Protein AF-A0A2E4QWS5-F1 (afdb_mon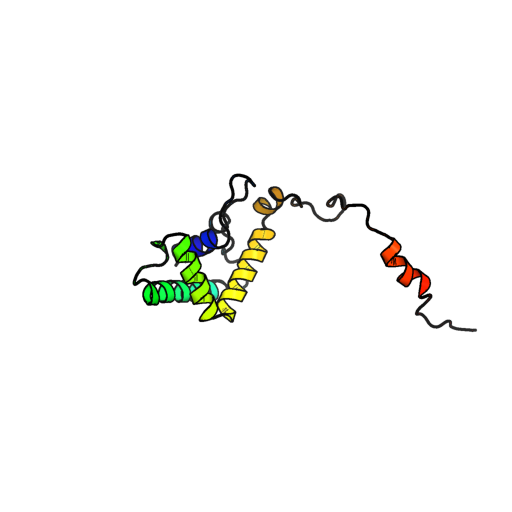omer_lite)

Sequence (142 aa):
MTDIIHAFLDTILPSDQTLGVPSGASLDITRPTSRDGIEQRLADVATLIDQTAHDLLESDFVTLSSEDRLKIIEKAKRKDMRLMTAMIIHCLRHYYTDPRVLRCLPAGAVPPFPVGNQMAEDDWSILEPVYQRGPVYREVTP

Foldseek 3Di:
DLLLVLLLQCLLFNDDVVLRAHTLSVVPLQPDPPDDPSVVLSVVLSVLLQVLCCVPPVDGLNVDDSVVVVVSLVVSCVVPVPSSVVVSVSSVVSRCQPQRRQCS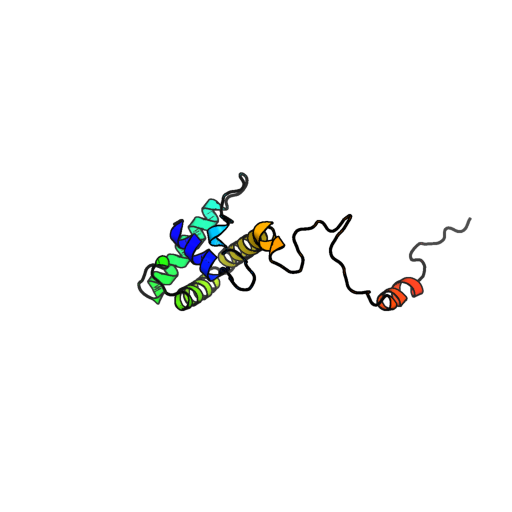DPQHNDPCPDVGDDDDPDPCVVCVCVVVVDDPDDDDDD

pLDDT: mean 86.72, std 9.81, range [53.97, 97.56]

Radius of gyration: 22.64 Å; chains: 1; bounding box: 68×37×50 Å

Secondary structure (DSSP, 8-state):
-HHHHHHHHHHHS--BTTTTBPPTGGGTTTS--SSSTHHHHHHHHHHHHHHHHHHHHSS-GGGS-HHHHHHHHHHHHHH-HHHHHHHHHHHHHHHTT-HHHHTTSTT-S--TTTT-PPPP---GGGGHHHHHT---SPP---

Structure (mmCIF, N/CA/C/O backbone):
data_AF-A0A2E4QWS5-F1
#
_entry.id   AF-A0A2E4QWS5-F1
#
loop_
_atom_site.group_PDB
_atom_site.id
_atom_site.type_symbol
_atom_site.label_atom_id
_atom_site.label_alt_id
_atom_site.label_comp_id
_atom_site.label_asym_id
_atom_site.label_entity_id
_atom_site.label_seq_id
_atom_site.pdbx_PDB_ins_code
_atom_site.Cartn_x
_atom_site.Cartn_y
_atom_site.Cartn_z
_atom_site.occupancy
_atom_site.B_iso_or_equiv
_atom_site.auth_seq_id
_atom_site.auth_comp_id
_atom_site.auth_asym_id
_atom_site.auth_atom_id
_atom_site.pdbx_PDB_model_num
ATOM 1 N N . MET A 1 1 ? -15.147 -6.481 7.228 1.00 60.59 1 MET A N 1
ATOM 2 C CA . MET A 1 1 ? -13.731 -6.788 6.902 1.00 60.59 1 MET A CA 1
ATOM 3 C C . MET A 1 1 ? -13.323 -6.170 5.572 1.00 60.59 1 MET A C 1
ATOM 5 O O . MET A 1 1 ? -12.376 -5.397 5.563 1.00 60.59 1 MET A O 1
ATOM 9 N N . THR A 1 2 ? -14.052 -6.439 4.483 1.00 75.06 2 THR A N 1
ATOM 10 C CA . THR A 1 2 ? -13.807 -5.831 3.161 1.00 75.06 2 THR A CA 1
ATOM 11 C C . THR A 1 2 ? -13.782 -4.301 3.227 1.00 75.06 2 THR A C 1
ATOM 13 O O . THR A 1 2 ? -12.813 -3.698 2.786 1.00 75.06 2 THR A O 1
ATOM 16 N N . ASP A 1 3 ? -14.746 -3.674 3.905 1.00 87.31 3 ASP A N 1
ATOM 17 C CA . ASP A 1 3 ? -14.833 -2.204 3.985 1.00 87.31 3 ASP A CA 1
ATOM 18 C C . ASP A 1 3 ? -13.638 -1.548 4.697 1.00 87.31 3 ASP A C 1
ATOM 20 O O . ASP A 1 3 ? -13.166 -0.495 4.274 1.00 87.31 3 ASP A O 1
ATOM 24 N N . ILE A 1 4 ? -13.092 -2.196 5.735 1.00 91.75 4 ILE A N 1
ATOM 25 C CA . ILE A 1 4 ? -11.888 -1.728 6.448 1.00 91.75 4 ILE A CA 1
ATOM 26 C C . ILE A 1 4 ? -10.683 -1.753 5.511 1.00 91.75 4 ILE A C 1
ATOM 28 O O . ILE A 1 4 ? -9.905 -0.803 5.477 1.00 91.75 4 ILE A O 1
ATOM 32 N N . ILE A 1 5 ? -10.538 -2.825 4.730 1.00 91.31 5 ILE A N 1
ATOM 33 C CA . ILE A 1 5 ? -9.445 -2.954 3.769 1.00 91.31 5 ILE A CA 1
ATOM 34 C C . ILE A 1 5 ? -9.586 -1.928 2.642 1.00 91.31 5 ILE A C 1
ATOM 36 O O . ILE A 1 5 ? -8.596 -1.291 2.304 1.00 91.31 5 ILE A O 1
ATOM 40 N N . HIS A 1 6 ? -10.787 -1.695 2.108 1.00 91.19 6 HIS A N 1
ATOM 41 C CA . HIS A 1 6 ? -11.005 -0.630 1.122 1.00 91.19 6 HIS A CA 1
ATOM 42 C C . HIS A 1 6 ? -10.652 0.748 1.700 1.00 91.19 6 HIS A C 1
ATOM 44 O O . HIS A 1 6 ? -9.871 1.478 1.096 1.00 91.19 6 HIS A O 1
ATOM 50 N N . ALA A 1 7 ? -11.132 1.067 2.907 1.00 92.75 7 ALA A N 1
ATOM 51 C CA . ALA A 1 7 ? -10.800 2.318 3.585 1.00 92.75 7 ALA A CA 1
ATOM 52 C C . ALA A 1 7 ? -9.290 2.460 3.841 1.00 92.75 7 ALA A C 1
ATOM 54 O O . ALA A 1 7 ? -8.735 3.549 3.687 1.00 92.75 7 ALA A O 1
ATOM 55 N N . PHE A 1 8 ? -8.612 1.368 4.200 1.00 94.25 8 PHE A N 1
ATOM 56 C CA . PHE A 1 8 ? -7.160 1.325 4.355 1.00 94.25 8 PHE A CA 1
ATOM 57 C C . PHE A 1 8 ? -6.461 1.640 3.031 1.00 94.25 8 PHE A C 1
ATOM 59 O O . PHE A 1 8 ? -5.620 2.538 2.992 1.00 94.25 8 PHE A O 1
ATOM 66 N N . LEU A 1 9 ? -6.844 0.956 1.949 1.00 92.56 9 LEU A N 1
ATOM 67 C CA . LEU A 1 9 ? -6.276 1.147 0.616 1.00 92.56 9 LEU A CA 1
ATOM 68 C C . LEU A 1 9 ? -6.478 2.569 0.097 1.00 92.56 9 LEU A C 1
ATOM 70 O O . LEU A 1 9 ? -5.514 3.165 -0.365 1.00 92.56 9 LEU A O 1
ATOM 74 N N . ASP A 1 10 ? -7.679 3.132 0.216 1.00 92.56 10 ASP A N 1
ATOM 75 C CA . ASP A 1 10 ? -7.950 4.515 -0.198 1.00 92.56 10 ASP A CA 1
ATOM 76 C C . ASP A 1 10 ? -7.170 5.539 0.634 1.00 92.56 10 ASP A C 1
ATOM 78 O O . ASP A 1 10 ? -6.865 6.624 0.148 1.00 92.56 10 ASP A O 1
ATOM 82 N N . THR A 1 11 ? -6.812 5.197 1.876 1.00 93.88 11 THR A N 1
ATOM 83 C CA . THR A 1 11 ? -5.992 6.071 2.726 1.00 93.88 11 THR A CA 1
ATOM 84 C C . THR A 1 11 ? -4.519 6.045 2.308 1.00 93.88 11 THR A C 1
ATOM 86 O O . THR A 1 11 ? -3.878 7.092 2.288 1.00 93.88 11 THR A O 1
ATOM 89 N N . ILE A 1 12 ? -3.962 4.873 1.971 1.00 93.19 12 ILE A N 1
ATOM 90 C CA . ILE A 1 12 ? -2.538 4.745 1.595 1.00 93.19 12 ILE A CA 1
ATOM 91 C C . ILE A 1 12 ? -2.267 4.978 0.102 1.00 93.19 12 ILE A C 1
ATOM 93 O O . ILE A 1 12 ? -1.145 5.310 -0.274 1.00 93.19 12 ILE A O 1
ATOM 97 N N . LEU A 1 13 ? -3.272 4.764 -0.745 1.00 93.00 13 LEU A N 1
ATOM 98 C CA . LEU A 1 13 ? -3.219 4.836 -2.204 1.00 93.00 13 LEU A CA 1
ATOM 99 C C . LEU A 1 13 ? -4.480 5.556 -2.716 1.00 93.00 13 LEU A C 1
ATOM 101 O O . LEU A 1 13 ? -5.342 4.925 -3.340 1.00 93.00 13 LEU A O 1
ATOM 105 N N . PRO A 1 14 ? -4.627 6.862 -2.424 1.00 92.31 14 PRO A N 1
ATOM 106 C CA . PRO A 1 14 ? -5.773 7.637 -2.878 1.00 92.31 14 PRO A CA 1
ATOM 107 C C . PRO A 1 14 ? -5.764 7.798 -4.402 1.00 92.31 14 PRO A C 1
ATOM 109 O O . PRO A 1 14 ? -4.713 7.770 -5.044 1.00 92.31 14 PRO A O 1
ATOM 112 N N . SER A 1 15 ? -6.943 8.011 -4.986 1.00 92.31 15 SER A N 1
ATOM 113 C CA . SER A 1 15 ? -7.047 8.451 -6.380 1.00 92.31 15 SER A CA 1
ATOM 114 C C . SER A 1 15 ? -6.515 9.874 -6.542 1.00 92.31 15 SER A C 1
ATOM 116 O O . SER A 1 15 ? -6.732 10.710 -5.664 1.00 92.31 15 SER A O 1
ATOM 118 N N . ASP A 1 16 ? -5.958 10.188 -7.706 1.00 91.06 16 ASP A N 1
ATOM 119 C CA . ASP A 1 16 ? -5.586 11.553 -8.080 1.00 91.06 16 ASP A CA 1
ATOM 120 C C . ASP A 1 16 ? -6.168 11.871 -9.461 1.00 91.06 16 ASP A C 1
ATOM 122 O O . ASP A 1 16 ? -5.820 11.247 -10.464 1.00 91.06 16 ASP A O 1
ATOM 126 N N . GLN A 1 17 ? -7.082 12.844 -9.499 1.00 87.00 17 GLN A N 1
ATOM 127 C CA . GLN A 1 17 ? -7.763 13.268 -10.725 1.00 87.00 17 GLN A CA 1
ATOM 128 C C . GLN A 1 17 ? -6.824 13.987 -11.697 1.00 87.00 17 GLN A C 1
ATOM 130 O O . GLN A 1 17 ? -7.008 13.878 -12.906 1.00 87.00 17 GLN A O 1
ATOM 135 N N . THR A 1 18 ? -5.815 14.693 -11.185 1.00 87.88 18 THR A N 1
ATOM 136 C CA . THR A 1 18 ? -4.841 15.443 -11.991 1.00 87.88 18 THR A CA 1
ATOM 137 C C . THR A 1 18 ? -3.957 14.486 -12.776 1.00 87.88 18 THR A C 1
ATOM 139 O O . THR A 1 18 ? -3.702 14.694 -13.959 1.00 87.88 18 THR A O 1
ATOM 142 N N . LEU A 1 19 ? -3.516 13.414 -12.115 1.00 84.00 19 LEU A N 1
ATOM 143 C CA . LEU A 1 19 ? -2.725 12.349 -12.729 1.00 84.00 19 LEU A CA 1
ATOM 144 C C . LEU A 1 19 ? -3.594 11.280 -13.411 1.00 84.00 19 LEU A C 1
ATOM 146 O O . LEU A 1 19 ? -3.067 10.418 -14.105 1.00 84.00 19 LEU A O 1
ATOM 150 N N . GLY A 1 20 ? -4.914 11.304 -13.207 1.00 88.25 20 GLY A N 1
ATOM 151 C CA . GLY A 1 20 ? -5.842 10.289 -13.710 1.00 88.25 20 GLY A CA 1
ATOM 152 C C . GLY A 1 20 ? -5.628 8.898 -13.101 1.00 88.25 20 GLY A C 1
ATOM 153 O O . GLY A 1 20 ? -6.054 7.903 -13.690 1.00 88.25 20 GLY A O 1
ATOM 154 N N . VAL A 1 21 ? -4.949 8.796 -11.952 1.00 90.06 21 VAL A N 1
ATOM 155 C CA . VAL A 1 21 ? -4.682 7.505 -11.302 1.00 90.06 21 VAL A CA 1
ATOM 156 C C . VAL A 1 21 ? -5.880 7.064 -10.445 1.00 90.06 21 VAL A C 1
ATOM 158 O O . VAL A 1 21 ? -6.409 7.859 -9.659 1.00 90.06 21 VAL A O 1
ATOM 161 N N . PRO A 1 22 ? -6.329 5.803 -10.583 1.00 91.88 22 PRO A N 1
ATOM 162 C CA . PRO A 1 22 ? -7.425 5.244 -9.790 1.00 91.88 22 PRO A CA 1
ATOM 163 C C . PRO A 1 22 ? -6.989 4.976 -8.344 1.00 91.88 22 PRO A C 1
ATOM 165 O O . PRO A 1 22 ? -5.808 4.788 -8.087 1.00 91.88 22 PRO A O 1
ATOM 168 N N . SER A 1 23 ? -7.922 4.902 -7.392 1.00 92.12 23 SER A N 1
ATOM 169 C CA . SER A 1 23 ? -7.557 4.554 -6.012 1.00 92.12 23 SER A CA 1
ATOM 170 C C . SER A 1 23 ? -7.181 3.078 -5.878 1.00 92.12 23 SER A C 1
ATOM 172 O O . SER A 1 23 ? -7.663 2.231 -6.638 1.00 92.12 23 SER A O 1
ATOM 174 N N . GLY A 1 24 ? -6.381 2.740 -4.865 1.00 86.38 24 GLY A N 1
ATOM 175 C CA . GLY A 1 24 ? -6.021 1.353 -4.571 1.00 86.38 24 GLY A CA 1
ATOM 176 C C . GLY A 1 24 ? -7.240 0.458 -4.329 1.00 86.38 24 GLY A C 1
ATOM 177 O O . GLY A 1 24 ? -7.249 -0.691 -4.770 1.00 86.38 24 GLY A O 1
ATOM 178 N N . ALA A 1 25 ? -8.295 0.985 -3.703 1.00 87.88 25 ALA A N 1
ATOM 179 C CA . ALA A 1 25 ? -9.513 0.228 -3.429 1.00 87.88 25 ALA A CA 1
ATOM 180 C C . ALA A 1 25 ? -10.315 -0.092 -4.704 1.00 87.88 25 ALA A C 1
ATOM 182 O O . ALA A 1 25 ? -10.916 -1.157 -4.801 1.00 87.88 25 ALA A O 1
ATOM 183 N N . SER A 1 26 ? -10.288 0.789 -5.709 1.00 85.12 26 SER A N 1
ATOM 184 C CA . SER A 1 26 ? -11.000 0.585 -6.984 1.00 85.12 26 SER A CA 1
ATOM 185 C C . SER A 1 26 ? -10.376 -0.483 -7.895 1.00 85.12 26 SER A C 1
ATOM 187 O O . SER A 1 26 ? -10.991 -0.929 -8.867 1.00 85.12 26 SER A O 1
ATOM 189 N N . LEU A 1 27 ? -9.138 -0.886 -7.605 1.00 79.88 27 LEU A N 1
ATOM 190 C CA . LEU A 1 27 ? -8.361 -1.802 -8.434 1.00 79.88 27 LEU A CA 1
ATOM 191 C C . LEU A 1 27 ? -8.471 -3.271 -8.003 1.00 79.88 27 LEU A C 1
ATOM 193 O O . LEU A 1 27 ? -7.944 -4.120 -8.721 1.00 79.88 27 LEU A O 1
ATOM 197 N N . ASP A 1 28 ? -9.148 -3.574 -6.887 1.00 74.44 28 ASP A N 1
ATOM 198 C CA . ASP A 1 28 ? -9.234 -4.923 -6.298 1.00 74.44 28 ASP A CA 1
ATOM 199 C C . ASP A 1 28 ? -7.846 -5.565 -6.070 1.00 74.44 28 ASP A C 1
ATOM 201 O O . ASP A 1 28 ? -7.657 -6.774 -6.211 1.00 74.44 28 ASP A O 1
ATOM 205 N N . ILE A 1 29 ? -6.839 -4.767 -5.686 1.00 70.56 29 ILE A N 1
ATOM 206 C CA . ILE A 1 29 ? -5.442 -5.228 -5.496 1.00 70.56 29 ILE A CA 1
ATOM 207 C C . ILE A 1 29 ? -5.259 -6.264 -4.376 1.00 70.56 29 ILE A C 1
ATOM 209 O O . ILE A 1 29 ? -4.172 -6.810 -4.201 1.00 70.56 29 ILE A O 1
ATOM 213 N N . THR A 1 30 ? -6.308 -6.529 -3.603 1.00 65.56 30 THR A N 1
ATOM 214 C CA . THR A 1 30 ? -6.351 -7.534 -2.534 1.00 65.56 30 THR A CA 1
ATOM 215 C C . THR A 1 30 ? -7.006 -8.836 -2.975 1.00 65.56 30 THR A C 1
ATOM 217 O O . THR A 1 30 ? -7.085 -9.773 -2.179 1.00 65.56 30 THR A O 1
ATOM 220 N N . ARG A 1 31 ? -7.464 -8.929 -4.232 1.00 65.69 31 ARG A N 1
ATOM 221 C CA . ARG A 1 31 ? -8.099 -10.138 -4.748 1.00 65.69 31 ARG A CA 1
ATOM 222 C C . ARG A 1 31 ? -7.088 -11.292 -4.746 1.00 65.69 31 ARG A C 1
ATOM 224 O O . ARG A 1 31 ? -6.005 -11.155 -5.318 1.00 65.69 31 ARG A O 1
ATOM 231 N N . PRO A 1 32 ? -7.419 -12.432 -4.121 1.00 57.31 32 PRO A N 1
ATOM 232 C CA . PRO A 1 32 ? -6.467 -13.513 -3.933 1.00 57.31 32 PRO A CA 1
ATOM 233 C C . PRO A 1 32 ? -6.077 -14.121 -5.281 1.00 57.31 32 PRO A C 1
ATOM 235 O O . PRO A 1 32 ? -6.883 -14.751 -5.970 1.00 57.31 32 PRO A O 1
ATOM 238 N N . THR A 1 33 ? -4.809 -13.982 -5.663 1.00 54.94 33 THR A N 1
ATOM 239 C CA . THR A 1 33 ? -4.236 -14.684 -6.815 1.00 54.94 33 THR A CA 1
ATOM 240 C C . THR A 1 33 ? -3.933 -16.129 -6.444 1.00 54.94 33 THR A C 1
ATOM 242 O O . THR A 1 33 ? -2.776 -16.503 -6.380 1.00 54.94 33 THR A O 1
ATOM 245 N N . SER A 1 34 ? -4.963 -16.936 -6.168 1.00 53.97 34 SER A N 1
ATOM 246 C CA . SER A 1 34 ? -4.974 -18.419 -6.134 1.00 53.97 34 SER A CA 1
ATOM 247 C C . SER A 1 34 ? -3.866 -19.177 -5.363 1.00 53.97 34 SER A C 1
ATOM 249 O O . SER A 1 34 ? -3.870 -20.405 -5.401 1.00 53.97 34 SER A O 1
ATOM 251 N N . ARG A 1 35 ? -2.901 -18.521 -4.704 1.00 54.06 35 ARG A N 1
ATOM 252 C CA . ARG A 1 35 ? -1.657 -19.174 -4.264 1.00 54.06 35 ARG A CA 1
ATOM 253 C C . ARG A 1 35 ? -1.188 -18.918 -2.842 1.00 54.06 35 ARG A C 1
ATOM 255 O O . ARG A 1 35 ? 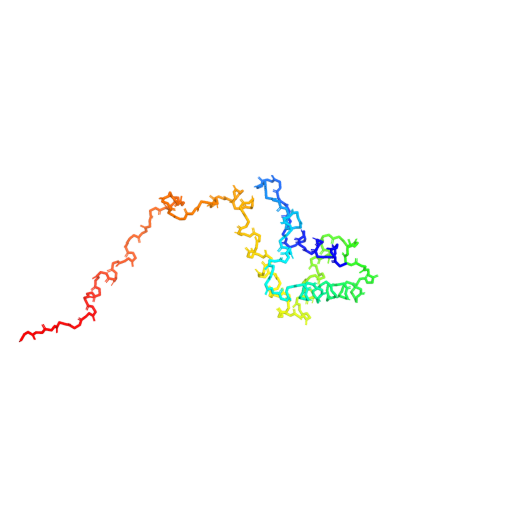-0.367 -19.706 -2.402 1.00 54.06 35 ARG A O 1
ATOM 262 N N . ASP A 1 36 ? -1.691 -17.944 -2.091 1.00 58.78 36 ASP A N 1
ATOM 263 C CA . ASP A 1 36 ? -1.055 -17.604 -0.811 1.00 58.78 36 ASP A CA 1
ATOM 264 C C . ASP A 1 36 ? -2.052 -17.211 0.282 1.00 58.78 36 ASP A C 1
ATOM 266 O O . ASP A 1 36 ? -3.108 -16.650 -0.001 1.00 58.78 36 ASP A O 1
ATOM 270 N N . GLY A 1 37 ? -1.670 -17.454 1.546 1.00 69.62 37 GLY A N 1
ATOM 271 C CA . GLY A 1 37 ? -2.373 -17.068 2.785 1.00 69.62 37 GLY A CA 1
ATOM 272 C C . GLY A 1 37 ? -2.491 -15.553 3.021 1.00 69.62 37 GLY A C 1
ATOM 273 O O . GLY A 1 37 ? -2.378 -15.078 4.150 1.00 69.62 37 GLY A O 1
ATOM 274 N N . ILE A 1 38 ? -2.678 -14.788 1.946 1.00 78.50 38 ILE A N 1
ATOM 275 C CA . ILE A 1 38 ? -2.964 -13.354 1.915 1.00 78.50 38 ILE A CA 1
ATOM 276 C C . ILE A 1 38 ? -4.301 -13.055 2.586 1.00 78.50 38 ILE A C 1
ATOM 278 O O . ILE A 1 38 ? -4.384 -12.069 3.306 1.00 78.50 38 ILE A O 1
ATOM 282 N N . GLU A 1 39 ? -5.310 -13.913 2.423 1.00 81.81 39 GLU A N 1
ATOM 283 C CA . GLU A 1 39 ? -6.621 -13.730 3.062 1.00 81.81 39 GLU A CA 1
ATOM 284 C C . GLU A 1 39 ? -6.497 -13.626 4.583 1.00 81.81 39 GLU A C 1
ATOM 286 O O . GLU A 1 39 ? -7.027 -12.693 5.183 1.00 81.81 39 GLU A O 1
ATOM 291 N N . GLN A 1 40 ? -5.713 -14.520 5.195 1.00 85.75 40 GLN A N 1
ATOM 292 C CA . GLN A 1 40 ? -5.468 -14.472 6.634 1.00 85.75 40 GLN A CA 1
ATOM 293 C C . GLN A 1 40 ? -4.728 -13.191 7.027 1.00 85.75 40 GLN A C 1
ATOM 295 O O . GLN A 1 40 ? -5.126 -12.516 7.965 1.00 85.75 40 GLN A O 1
ATOM 300 N N . ARG A 1 41 ? -3.698 -12.796 6.270 1.00 87.75 41 ARG A N 1
ATOM 301 C CA . ARG A 1 41 ? -2.964 -11.550 6.544 1.00 87.75 41 ARG A CA 1
ATOM 302 C C . ARG A 1 41 ? -3.847 -10.311 6.397 1.00 87.75 41 ARG A C 1
ATOM 304 O O . ARG A 1 41 ? -3.659 -9.354 7.138 1.00 87.75 41 ARG A O 1
ATOM 311 N N . LEU A 1 42 ? -4.780 -10.304 5.445 1.00 88.69 42 LEU A N 1
ATOM 312 C CA . LEU A 1 42 ? -5.761 -9.230 5.280 1.00 88.69 42 LEU A CA 1
ATOM 313 C C . LEU A 1 42 ? -6.714 -9.178 6.472 1.00 88.69 42 LEU A C 1
ATOM 315 O O . LEU A 1 42 ? -6.978 -8.090 6.977 1.00 88.69 42 LEU A O 1
ATOM 319 N N . ALA A 1 43 ? -7.181 -10.332 6.949 1.00 90.19 43 ALA A N 1
ATOM 320 C CA . ALA A 1 43 ? -7.987 -10.408 8.160 1.00 90.19 43 ALA A CA 1
ATOM 321 C C . ALA A 1 43 ? -7.217 -9.878 9.377 1.00 90.19 43 ALA A C 1
ATOM 323 O O . ALA A 1 43 ? -7.716 -8.994 10.069 1.00 90.19 43 ALA A O 1
ATOM 324 N N . ASP A 1 44 ? -5.974 -10.325 9.571 1.00 93.56 44 ASP A N 1
ATOM 325 C CA . ASP A 1 44 ? -5.120 -9.892 10.680 1.00 93.56 44 ASP A CA 1
ATOM 326 C C . ASP A 1 44 ? -4.872 -8.371 10.641 1.00 93.56 44 ASP A C 1
ATOM 328 O O . ASP A 1 44 ? -4.935 -7.699 11.671 1.00 93.56 44 ASP A O 1
ATOM 332 N N . VAL A 1 45 ? -4.634 -7.801 9.451 1.00 94.75 45 VAL A N 1
ATOM 333 C CA . VAL A 1 45 ? -4.477 -6.348 9.265 1.00 94.75 45 VAL A CA 1
ATOM 334 C C . VAL A 1 45 ? -5.772 -5.606 9.576 1.00 94.75 45 VAL A C 1
ATOM 336 O O . VAL A 1 45 ? -5.732 -4.607 10.292 1.00 94.75 45 VAL A O 1
ATOM 339 N N . ALA A 1 46 ? -6.912 -6.078 9.066 1.00 94.75 46 ALA A N 1
ATOM 340 C CA . ALA A 1 46 ? -8.202 -5.449 9.330 1.00 94.75 46 ALA A CA 1
ATOM 341 C C . ALA A 1 46 ? -8.504 -5.432 10.834 1.00 94.75 46 ALA A C 1
ATOM 343 O O . ALA A 1 46 ? -8.858 -4.386 11.371 1.00 94.75 46 ALA A O 1
ATOM 344 N N . THR A 1 47 ? -8.287 -6.555 11.521 1.00 96.19 47 THR A N 1
ATOM 345 C CA . THR A 1 47 ? -8.454 -6.661 12.973 1.00 96.19 47 THR A CA 1
ATOM 346 C C . THR A 1 47 ? -7.509 -5.726 13.723 1.00 96.19 47 THR A C 1
ATOM 348 O O . THR A 1 47 ? -7.954 -5.010 14.616 1.00 96.19 47 THR A O 1
ATOM 351 N N . LEU A 1 48 ? -6.227 -5.676 13.350 1.00 97.06 48 LEU A N 1
ATOM 352 C CA . LEU A 1 48 ? -5.251 -4.795 13.995 1.00 97.06 48 LEU A CA 1
ATOM 353 C C . LEU A 1 48 ? -5.624 -3.311 13.856 1.00 97.06 48 LEU A C 1
ATOM 355 O O . LEU A 1 48 ? -5.484 -2.544 14.814 1.00 97.06 48 LEU A O 1
ATOM 359 N N . ILE A 1 49 ? -6.065 -2.898 12.667 1.00 96.88 49 ILE A N 1
ATOM 360 C CA . ILE A 1 49 ? -6.469 -1.516 12.389 1.00 96.88 49 ILE A CA 1
ATOM 361 C C . ILE A 1 49 ? -7.707 -1.153 13.208 1.00 96.88 49 ILE A C 1
ATOM 363 O O . ILE A 1 49 ? -7.698 -0.128 13.885 1.00 96.88 49 ILE A O 1
ATOM 367 N N . ASP A 1 50 ? -8.732 -2.001 13.190 1.00 95.88 50 ASP A N 1
ATOM 368 C CA . ASP A 1 50 ? -10.011 -1.726 13.848 1.00 95.88 50 ASP A CA 1
ATOM 369 C C . ASP A 1 50 ? -9.876 -1.702 15.376 1.00 95.88 50 ASP A C 1
ATOM 371 O O . ASP A 1 50 ? -10.333 -0.772 16.036 1.00 95.88 50 ASP A O 1
ATOM 375 N N . GLN A 1 51 ? -9.105 -2.636 15.943 1.00 96.19 51 GLN A N 1
ATOM 376 C CA . GLN A 1 51 ? -8.734 -2.598 17.361 1.00 96.19 51 GLN A CA 1
ATOM 377 C C . GLN A 1 51 ? -7.976 -1.317 17.711 1.00 96.19 51 GLN A C 1
ATOM 379 O O . GLN A 1 51 ? -8.200 -0.716 18.753 1.00 96.19 51 GLN A O 1
ATOM 384 N N . THR A 1 52 ? -7.079 -0.859 16.835 1.00 96.62 52 THR A N 1
ATOM 385 C CA . THR A 1 52 ? -6.334 0.381 17.078 1.00 96.62 52 THR A CA 1
ATOM 386 C C . THR A 1 52 ? -7.221 1.623 16.982 1.00 96.62 52 THR A C 1
ATOM 388 O O . THR A 1 52 ? -6.974 2.578 17.717 1.00 96.62 52 THR A O 1
ATOM 391 N N . ALA A 1 53 ? -8.242 1.612 16.122 1.00 96.44 53 ALA A N 1
ATOM 392 C CA . ALA A 1 53 ? -9.242 2.672 16.037 1.00 96.44 53 ALA A CA 1
ATOM 393 C C . ALA A 1 53 ? -10.093 2.739 17.313 1.00 96.44 53 ALA A C 1
ATOM 395 O O . ALA A 1 53 ? -10.187 3.807 17.922 1.00 96.44 53 ALA A O 1
ATOM 396 N N . HIS A 1 54 ? -10.602 1.595 17.777 1.00 95.94 54 HIS A N 1
ATOM 397 C CA . HIS A 1 54 ? -11.345 1.514 19.033 1.00 95.94 54 HIS A CA 1
ATOM 398 C C . HIS A 1 54 ? -10.504 1.919 20.248 1.00 95.94 54 HIS A C 1
ATOM 400 O O . HIS A 1 54 ? -10.980 2.692 21.072 1.00 95.94 54 HIS A O 1
ATOM 406 N N . ASP A 1 55 ? -9.248 1.474 20.336 1.00 95.00 55 ASP A N 1
ATOM 407 C CA . ASP A 1 55 ? -8.363 1.806 21.461 1.00 95.00 55 ASP A CA 1
ATOM 408 C C . ASP A 1 55 ? -8.057 3.310 21.571 1.00 95.00 55 ASP A C 1
ATOM 410 O O . ASP A 1 55 ? -7.773 3.799 22.664 1.00 95.00 55 ASP A O 1
ATOM 414 N N . LEU A 1 56 ? -8.009 4.034 20.445 1.00 93.31 56 LEU A N 1
ATOM 415 C CA . LEU A 1 56 ? -7.548 5.428 20.416 1.00 93.31 56 LEU A CA 1
ATOM 416 C C . LEU A 1 56 ? -8.687 6.447 20.333 1.00 93.31 56 LEU A C 1
ATOM 418 O O . LEU A 1 56 ? -8.552 7.540 20.877 1.00 93.31 56 LEU A O 1
ATOM 422 N N . LEU A 1 57 ? -9.759 6.118 19.610 1.00 92.38 57 LEU A N 1
ATOM 423 C CA . LEU A 1 57 ? -10.840 7.042 19.256 1.00 92.38 57 LEU A CA 1
ATOM 424 C C . LEU A 1 57 ? -12.237 6.477 19.558 1.00 92.38 57 LEU A C 1
ATOM 426 O O . LEU A 1 57 ? -13.227 7.105 19.187 1.00 92.38 57 LEU A O 1
ATOM 430 N N . GLU A 1 58 ? -12.332 5.295 20.180 1.00 93.25 58 GLU A N 1
ATOM 431 C CA . GLU A 1 58 ? -13.599 4.625 20.529 1.00 93.25 58 GLU A CA 1
ATOM 432 C C . GLU A 1 58 ? -14.580 4.503 19.347 1.00 93.25 58 GLU A C 1
ATOM 434 O O . GLU A 1 58 ? -15.795 4.501 19.519 1.00 93.25 58 GLU A O 1
ATOM 439 N N . SER A 1 59 ? -14.050 4.404 18.126 1.00 93.62 59 SER A N 1
ATOM 440 C CA . SER A 1 59 ? -14.828 4.452 16.886 1.00 93.62 59 SER A CA 1
ATOM 441 C C . SER A 1 59 ? -14.326 3.426 15.878 1.00 93.62 59 SER A C 1
ATOM 443 O O . SER A 1 59 ? -13.128 3.139 15.825 1.00 93.62 59 SER A O 1
ATOM 445 N N . ASP A 1 60 ? -15.232 2.936 15.035 1.00 93.81 60 ASP A N 1
ATOM 446 C CA . ASP A 1 60 ? -14.909 2.024 13.937 1.00 93.81 60 ASP A CA 1
ATOM 447 C C . ASP A 1 60 ? -14.035 2.732 12.899 1.00 93.81 60 ASP A C 1
ATOM 449 O O . ASP A 1 60 ? -14.347 3.850 12.464 1.00 93.81 60 ASP A O 1
ATOM 453 N N . PHE A 1 61 ? -12.999 2.051 12.400 1.00 94.19 61 PHE A N 1
ATOM 454 C CA . PHE A 1 61 ? -12.048 2.646 11.453 1.00 94.19 61 PHE A CA 1
ATOM 455 C C . PHE A 1 61 ? -12.717 3.217 10.188 1.00 94.19 61 PHE A C 1
ATOM 457 O O . PHE A 1 61 ? -12.305 4.249 9.654 1.00 94.19 61 PHE A O 1
ATOM 464 N N . VAL A 1 62 ? -13.780 2.561 9.713 1.00 94.25 62 VAL A N 1
ATOM 465 C CA . VAL A 1 62 ? -14.500 2.939 8.485 1.00 94.25 62 VAL A CA 1
ATOM 466 C C . VAL A 1 62 ? -15.212 4.286 8.629 1.00 94.25 62 VAL A C 1
ATOM 468 O O . VAL A 1 62 ? -15.375 4.998 7.641 1.00 94.25 62 VAL A O 1
ATOM 471 N N . THR A 1 63 ? -15.595 4.688 9.839 1.00 94.00 63 THR A N 1
ATOM 472 C CA . THR A 1 63 ? -16.326 5.949 10.062 1.00 94.00 63 THR A CA 1
ATOM 473 C C . THR A 1 63 ? -15.406 7.165 10.195 1.00 94.00 63 THR A C 1
ATOM 475 O O . THR A 1 63 ? -15.867 8.302 10.114 1.00 94.00 63 THR A O 1
ATOM 478 N N . LEU A 1 64 ? -14.100 6.934 10.350 1.00 94.19 64 LEU A N 1
ATOM 479 C CA . LEU A 1 64 ? -13.106 7.979 10.569 1.00 94.19 64 LEU A CA 1
ATOM 480 C C . LEU A 1 64 ? -12.835 8.828 9.320 1.00 94.19 64 LEU A C 1
ATOM 482 O O . LEU A 1 64 ? -12.946 8.361 8.181 1.00 94.19 64 LEU A O 1
ATOM 486 N N . SER A 1 65 ? -12.391 10.066 9.559 1.00 93.56 65 SER A N 1
ATOM 487 C CA . SER A 1 65 ? -11.859 10.970 8.535 1.00 93.56 65 SER A CA 1
ATOM 488 C C . SER A 1 65 ? -10.566 10.418 7.914 1.00 93.56 65 SER A C 1
ATOM 490 O O . SER A 1 65 ? -9.874 9.606 8.526 1.00 93.56 65 SER A O 1
ATOM 492 N N . SER A 1 66 ? -10.183 10.873 6.717 1.00 89.31 66 SER A N 1
ATOM 493 C CA . SER A 1 66 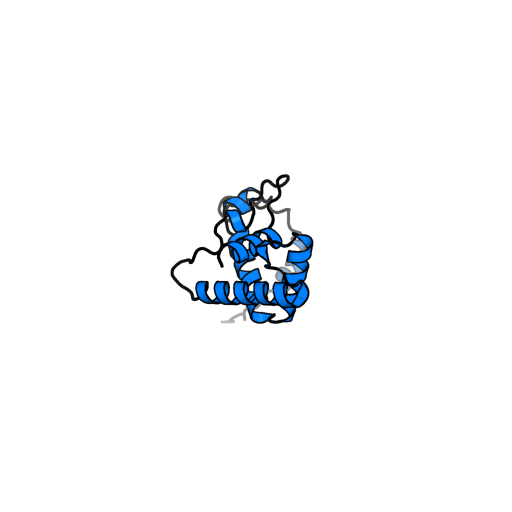? -8.923 10.447 6.078 1.00 89.31 66 SER A CA 1
ATOM 494 C C . SER A 1 66 ? -7.684 10.775 6.919 1.00 89.31 66 SER A C 1
ATOM 496 O O . SER A 1 66 ? -6.732 9.997 6.947 1.00 89.31 66 SER A O 1
ATOM 498 N N . GLU A 1 67 ? -7.703 11.906 7.628 1.00 92.38 67 GLU A N 1
ATOM 499 C CA . GLU A 1 67 ? -6.608 12.319 8.507 1.00 92.38 67 GLU A CA 1
ATOM 500 C C . GLU A 1 67 ? -6.483 11.383 9.716 1.00 92.38 67 GLU A C 1
ATOM 502 O O . GLU A 1 67 ? -5.389 10.925 10.050 1.00 92.38 67 GLU A O 1
ATOM 507 N N . ASP A 1 68 ? -7.606 11.037 10.346 1.00 95.31 68 ASP A N 1
ATOM 508 C CA . ASP A 1 68 ? -7.597 10.149 11.508 1.00 95.31 68 ASP A CA 1
ATOM 509 C C . ASP A 1 68 ? -7.303 8.706 11.111 1.00 95.31 68 ASP A C 1
ATOM 511 O O . ASP A 1 68 ? -6.545 8.025 11.803 1.00 95.31 68 ASP A O 1
ATOM 515 N N . ARG A 1 69 ? -7.785 8.255 9.946 1.00 96.19 69 ARG A N 1
ATOM 516 C CA . ARG A 1 69 ? -7.396 6.957 9.379 1.00 96.19 69 ARG A CA 1
ATOM 517 C C . ARG A 1 69 ? -5.883 6.854 9.218 1.00 96.19 69 ARG A C 1
ATOM 519 O O . ARG A 1 69 ? -5.309 5.834 9.599 1.00 96.19 69 ARG A O 1
ATOM 526 N N . LEU A 1 70 ? -5.221 7.902 8.722 1.00 95.69 70 LEU A N 1
ATOM 527 C CA . LEU A 1 70 ? -3.764 7.915 8.588 1.00 95.69 70 LEU A CA 1
ATOM 528 C C . LEU A 1 70 ? -3.071 7.775 9.955 1.00 95.69 70 LEU A C 1
ATOM 530 O O . LEU A 1 70 ? -2.177 6.939 10.102 1.00 95.69 70 LEU A O 1
ATOM 534 N N . LYS A 1 71 ? -3.536 8.501 10.982 1.00 95.88 71 LYS A N 1
ATOM 535 C CA . LYS A 1 71 ? -3.018 8.385 12.362 1.00 95.88 71 LYS A CA 1
ATOM 536 C C . LYS A 1 71 ? -3.188 6.968 12.921 1.00 95.88 71 LYS A C 1
ATOM 538 O O . LYS A 1 71 ? -2.256 6.426 13.524 1.00 95.88 71 LYS A O 1
ATOM 543 N N . ILE A 1 72 ? -4.349 6.345 12.701 1.00 97.56 72 ILE A N 1
ATOM 544 C CA . ILE A 1 72 ? -4.608 4.961 13.121 1.00 97.56 72 ILE A CA 1
ATOM 545 C C . ILE A 1 72 ? -3.674 3.986 12.403 1.00 97.56 72 ILE A C 1
ATOM 547 O O . ILE A 1 72 ? -3.071 3.138 13.060 1.00 97.56 72 ILE A O 1
ATOM 551 N N . ILE A 1 73 ? -3.484 4.125 11.088 1.00 96.81 73 ILE A N 1
ATOM 552 C CA . ILE A 1 73 ? -2.575 3.269 10.311 1.00 96.81 73 ILE A CA 1
ATOM 553 C C . ILE A 1 73 ? -1.135 3.396 10.816 1.00 96.81 73 ILE A C 1
ATOM 555 O O . ILE A 1 73 ? -0.452 2.385 10.996 1.00 96.81 73 ILE A O 1
ATOM 559 N N . GLU A 1 74 ? -0.662 4.613 11.093 1.00 96.25 74 GLU A N 1
ATOM 560 C CA . GLU A 1 74 ? 0.669 4.826 11.668 1.00 96.25 74 GLU A CA 1
ATOM 561 C C . GLU A 1 74 ? 0.817 4.158 13.037 1.00 96.25 74 GLU A C 1
ATOM 563 O O . GLU A 1 74 ? 1.854 3.553 13.333 1.00 96.25 74 GLU A O 1
ATOM 568 N N . LYS A 1 75 ? -0.219 4.232 13.878 1.00 96.75 75 LYS A N 1
ATOM 569 C CA . LYS A 1 75 ? -0.221 3.590 15.193 1.00 96.75 75 LYS A CA 1
ATOM 570 C C . LYS A 1 75 ? -0.254 2.065 15.078 1.00 96.75 75 LYS A C 1
ATOM 572 O O . LYS A 1 75 ? 0.527 1.402 15.762 1.00 96.75 75 LYS A O 1
ATOM 577 N N . ALA A 1 76 ? -1.075 1.519 14.183 1.00 96.81 76 ALA A N 1
ATOM 578 C CA . ALA A 1 76 ? -1.142 0.091 13.883 1.00 96.81 76 ALA A CA 1
ATOM 579 C C . ALA A 1 76 ? 0.211 -0.429 13.369 1.00 96.81 76 ALA A C 1
ATOM 581 O O . ALA A 1 76 ? 0.706 -1.449 13.846 1.00 96.81 76 ALA A O 1
ATOM 582 N N . LYS A 1 77 ? 0.886 0.330 12.493 1.00 96.56 77 LYS A N 1
ATOM 583 C CA . LYS A 1 77 ? 2.247 0.024 12.022 1.00 96.56 77 LYS A CA 1
ATOM 584 C C . LYS A 1 77 ? 3.269 -0.033 13.157 1.00 96.56 77 LYS A C 1
ATOM 586 O O . LYS A 1 77 ? 4.187 -0.842 13.103 1.00 96.56 77 LYS A O 1
ATOM 591 N N . ARG A 1 78 ? 3.129 0.795 14.196 1.00 96.81 78 ARG A N 1
ATOM 592 C CA . ARG A 1 78 ? 4.004 0.729 15.381 1.00 96.81 78 ARG A CA 1
ATOM 593 C C . ARG A 1 78 ? 3.681 -0.461 16.290 1.00 96.81 78 ARG A C 1
ATOM 595 O O . ARG A 1 78 ? 4.597 -0.955 16.938 1.00 96.81 78 ARG A O 1
ATOM 602 N N . LYS A 1 79 ? 2.419 -0.912 16.346 1.00 96.50 79 LYS A N 1
ATOM 603 C CA . LYS A 1 79 ? 2.000 -2.094 17.124 1.00 96.50 79 LYS A CA 1
ATOM 604 C C . LYS A 1 79 ? 2.492 -3.402 16.494 1.00 96.50 79 LYS A C 1
ATOM 606 O O . LYS A 1 79 ? 3.061 -4.225 17.200 1.00 96.50 79 LYS A O 1
ATOM 611 N N . ASP A 1 80 ? 2.329 -3.566 15.180 1.00 97.31 80 ASP A N 1
ATOM 612 C CA . ASP A 1 80 ? 2.881 -4.704 14.433 1.00 97.31 80 ASP A CA 1
ATOM 613 C C . ASP A 1 80 ? 3.541 -4.239 13.130 1.00 97.31 80 ASP A C 1
ATOM 615 O O . ASP A 1 80 ? 2.955 -4.216 12.042 1.00 97.31 80 ASP A O 1
ATOM 619 N N . MET A 1 81 ? 4.820 -3.883 13.252 1.00 96.94 81 MET A N 1
ATOM 620 C CA . MET A 1 81 ? 5.637 -3.430 12.128 1.00 96.94 81 MET A CA 1
ATOM 621 C C . MET A 1 81 ? 5.746 -4.495 11.037 1.00 96.94 81 MET A C 1
ATOM 623 O O . MET A 1 81 ? 5.763 -4.158 9.852 1.00 96.94 81 MET A O 1
ATOM 627 N N . ARG A 1 82 ? 5.839 -5.775 11.414 1.00 95.69 82 ARG A N 1
ATOM 628 C CA . ARG A 1 82 ? 6.097 -6.867 10.472 1.00 95.69 82 ARG A CA 1
ATOM 629 C C . ARG A 1 82 ? 4.882 -7.099 9.584 1.00 95.69 82 ARG A C 1
ATOM 631 O O . ARG A 1 82 ? 5.035 -7.158 8.364 1.00 95.69 82 ARG A O 1
ATOM 638 N N . LEU A 1 83 ? 3.700 -7.210 10.186 1.00 94.31 83 LEU A N 1
ATOM 639 C CA . LEU A 1 83 ? 2.449 -7.418 9.464 1.00 94.31 83 LEU A CA 1
ATOM 640 C C . LEU A 1 83 ? 2.132 -6.222 8.559 1.00 94.31 83 LEU A C 1
ATOM 642 O O . LEU A 1 83 ? 1.939 -6.393 7.354 1.00 94.31 83 LEU A O 1
ATOM 646 N N . MET A 1 84 ? 2.167 -5.010 9.118 1.00 95.38 84 MET A N 1
ATOM 647 C CA . MET A 1 84 ? 1.801 -3.793 8.390 1.00 95.38 84 MET A CA 1
ATOM 648 C C . MET A 1 84 ? 2.778 -3.479 7.257 1.00 95.38 84 MET A C 1
ATOM 650 O O . MET A 1 84 ? 2.352 -3.144 6.155 1.00 95.38 84 MET A O 1
ATOM 654 N N . THR A 1 85 ? 4.087 -3.634 7.474 1.00 94.38 85 THR A N 1
ATOM 655 C CA . THR A 1 85 ? 5.081 -3.390 6.414 1.00 94.38 85 THR A CA 1
ATOM 656 C C . THR A 1 85 ? 4.948 -4.403 5.284 1.00 94.38 85 THR A C 1
ATOM 658 O O . THR A 1 85 ? 4.990 -4.018 4.117 1.00 94.38 85 THR A O 1
ATOM 661 N N . ALA A 1 86 ? 4.743 -5.685 5.605 1.00 91.69 86 ALA A N 1
ATOM 662 C CA . ALA A 1 86 ? 4.522 -6.705 4.585 1.00 91.69 86 ALA A CA 1
ATOM 663 C C . ALA A 1 86 ? 3.274 -6.397 3.742 1.00 91.69 86 ALA A C 1
ATOM 665 O O . ALA A 1 86 ? 3.332 -6.502 2.517 1.00 91.69 86 ALA A O 1
ATOM 666 N N . MET A 1 87 ? 2.183 -5.960 4.382 1.00 91.31 87 MET A N 1
ATOM 667 C CA . MET A 1 87 ? 0.954 -5.587 3.683 1.00 91.31 87 MET A CA 1
ATOM 668 C C . MET A 1 87 ? 1.137 -4.345 2.808 1.00 91.31 87 MET A C 1
ATOM 670 O O . MET A 1 87 ? 0.774 -4.368 1.638 1.00 91.31 87 MET A O 1
ATOM 674 N N . ILE A 1 88 ? 1.764 -3.283 3.322 1.00 92.69 88 ILE A N 1
ATOM 675 C CA . ILE A 1 88 ? 2.020 -2.060 2.546 1.00 92.69 88 ILE A CA 1
ATOM 676 C C . ILE A 1 88 ? 2.882 -2.369 1.317 1.00 92.69 88 ILE A C 1
ATOM 678 O O . ILE A 1 88 ? 2.552 -1.942 0.214 1.00 92.69 88 ILE A O 1
ATOM 682 N N . ILE A 1 89 ? 3.959 -3.148 1.476 1.00 91.81 89 ILE A N 1
ATOM 683 C CA . ILE A 1 89 ? 4.811 -3.557 0.349 1.00 91.81 89 ILE A CA 1
ATOM 684 C C . ILE A 1 89 ? 4.006 -4.361 -0.677 1.00 91.81 89 ILE A C 1
ATOM 686 O O . ILE A 1 89 ? 4.173 -4.152 -1.877 1.00 91.81 89 ILE A O 1
ATOM 690 N N . HIS A 1 90 ? 3.136 -5.266 -0.225 1.00 89.31 90 HIS A N 1
ATOM 691 C CA . HIS A 1 90 ? 2.247 -6.015 -1.107 1.00 89.31 90 HIS A CA 1
ATOM 692 C C . HIS A 1 90 ? 1.319 -5.074 -1.894 1.00 89.31 90 HIS A C 1
ATOM 694 O O . HIS A 1 90 ? 1.312 -5.117 -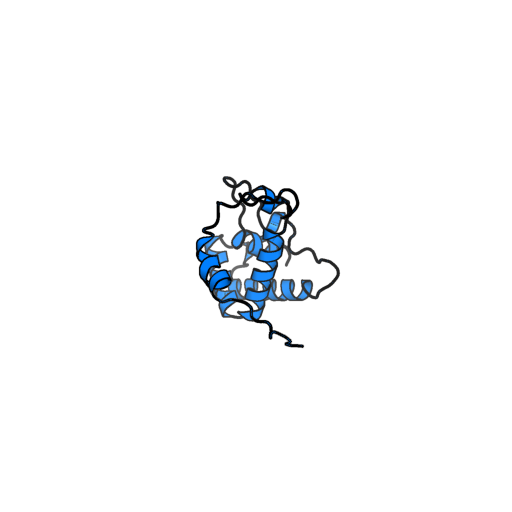3.122 1.00 89.31 90 HIS A O 1
ATOM 700 N N . CYS A 1 91 ? 0.614 -4.166 -1.214 1.00 90.12 91 CYS A N 1
ATOM 701 C CA . CYS A 1 91 ? -0.260 -3.179 -1.851 1.00 90.12 91 CYS A CA 1
ATOM 702 C C . CYS A 1 91 ? 0.491 -2.327 -2.883 1.00 90.12 91 CYS A C 1
ATOM 704 O O . CYS A 1 91 ? 0.024 -2.195 -4.009 1.00 90.12 91 CYS A O 1
ATOM 706 N N . LEU A 1 92 ? 1.677 -1.811 -2.538 1.00 91.38 92 LEU A N 1
ATOM 707 C CA . LEU A 1 92 ? 2.497 -1.004 -3.447 1.00 91.38 92 LEU A CA 1
ATOM 708 C C . LEU A 1 92 ? 2.924 -1.789 -4.689 1.00 91.38 92 LEU A C 1
ATOM 710 O O . LEU A 1 92 ? 2.836 -1.269 -5.798 1.00 91.38 92 LEU A O 1
ATOM 714 N N . ARG A 1 93 ? 3.357 -3.046 -4.524 1.00 89.00 93 ARG A N 1
ATOM 715 C CA . ARG A 1 93 ? 3.739 -3.905 -5.654 1.00 89.00 93 ARG A CA 1
ATOM 716 C C . ARG A 1 93 ? 2.571 -4.124 -6.603 1.00 89.00 93 ARG A C 1
ATOM 718 O O . ARG A 1 93 ? 2.744 -3.947 -7.801 1.00 89.00 93 ARG A O 1
ATOM 725 N N . HIS A 1 94 ? 1.398 -4.478 -6.086 1.00 88.06 94 HIS A N 1
ATOM 726 C CA . HIS A 1 94 ? 0.221 -4.713 -6.923 1.00 88.06 94 HIS A CA 1
ATOM 727 C C . HIS A 1 94 ? -0.282 -3.427 -7.586 1.00 88.06 94 HIS A C 1
ATOM 729 O O . HIS A 1 94 ? -0.609 -3.434 -8.767 1.00 88.06 94 HIS A O 1
ATOM 735 N N . TYR A 1 95 ? -0.274 -2.309 -6.862 1.00 91.12 95 TYR A N 1
ATOM 736 C CA . TYR A 1 95 ? -0.713 -1.022 -7.390 1.00 91.12 95 TYR A CA 1
ATOM 737 C C . TYR A 1 95 ? 0.185 -0.524 -8.530 1.00 91.12 95 TYR A C 1
ATOM 739 O O . TYR A 1 95 ? -0.296 -0.253 -9.625 1.00 91.12 95 TYR A O 1
ATOM 747 N N . TYR A 1 96 ? 1.504 -0.480 -8.318 1.00 89.38 96 TYR A N 1
ATOM 748 C CA . TYR A 1 96 ? 2.460 0.012 -9.317 1.00 89.38 96 TYR A CA 1
ATOM 749 C C . TYR A 1 96 ? 2.834 -1.019 -10.392 1.00 89.38 96 TYR A C 1
ATOM 751 O O . TYR A 1 96 ? 3.706 -0.755 -11.215 1.00 89.38 96 TYR A O 1
ATOM 759 N N . THR A 1 97 ? 2.182 -2.182 -10.415 1.00 86.88 97 THR A N 1
ATOM 760 C CA . THR A 1 97 ? 2.260 -3.132 -11.537 1.00 86.88 97 THR A CA 1
ATOM 761 C C . THR A 1 97 ? 0.951 -3.233 -12.315 1.00 86.88 97 THR A C 1
ATOM 763 O O . THR A 1 97 ? 0.943 -3.816 -13.400 1.00 86.88 97 THR A O 1
ATOM 766 N N . ASP A 1 98 ? -0.146 -2.643 -11.821 1.00 88.00 98 ASP A N 1
ATOM 767 C CA . ASP A 1 98 ? -1.414 -2.636 -12.544 1.00 88.00 98 ASP A CA 1
ATOM 768 C C . ASP A 1 98 ? -1.294 -1.760 -13.808 1.00 88.00 98 ASP A C 1
ATOM 770 O O . ASP A 1 98 ? -0.951 -0.573 -13.718 1.00 88.00 98 ASP A O 1
ATOM 774 N N . PRO A 1 99 ? -1.617 -2.292 -15.003 1.00 86.94 99 PRO A N 1
ATOM 775 C CA . PRO A 1 99 ? -1.538 -1.534 -16.247 1.00 86.94 99 PRO A CA 1
ATOM 776 C C . PRO A 1 99 ? -2.370 -0.244 -16.252 1.00 86.94 99 PRO A C 1
ATOM 778 O O . PRO A 1 99 ? -2.035 0.691 -16.976 1.00 86.94 99 PRO A O 1
ATOM 781 N N . ARG A 1 100 ? -3.471 -0.181 -15.489 1.00 88.44 100 ARG A N 1
ATOM 782 C CA . ARG A 1 100 ? -4.320 1.015 -15.365 1.00 88.44 100 ARG A CA 1
ATOM 783 C C . ARG A 1 100 ? -3.588 2.146 -14.655 1.00 88.44 100 ARG A C 1
ATOM 785 O O . ARG A 1 100 ? -3.725 3.280 -15.088 1.00 88.44 100 ARG A O 1
ATOM 792 N N . VAL A 1 101 ? -2.793 1.835 -13.632 1.00 90.75 101 VAL A N 1
ATOM 793 C CA . VAL A 1 101 ? -1.962 2.816 -12.919 1.00 90.75 101 VAL A CA 1
ATOM 794 C C . VAL A 1 101 ? -0.759 3.202 -13.771 1.00 90.75 101 VAL A C 1
ATOM 796 O O . VAL A 1 101 ? -0.510 4.383 -13.985 1.00 90.75 101 VAL A O 1
ATOM 799 N N . LEU A 1 102 ? -0.043 2.214 -14.315 1.00 88.44 102 LEU A N 1
ATOM 800 C CA . LEU A 1 102 ? 1.173 2.444 -15.100 1.00 88.44 102 LEU A CA 1
ATOM 801 C C . LEU A 1 102 ? 0.945 3.340 -16.325 1.00 88.44 102 LEU A C 1
ATOM 803 O O . LEU A 1 102 ? 1.795 4.163 -16.644 1.00 88.44 102 LEU A O 1
ATOM 807 N N . ARG A 1 103 ? -0.213 3.237 -16.992 1.00 88.12 103 ARG A N 1
ATOM 808 C CA . ARG A 1 103 ? -0.563 4.109 -18.132 1.00 88.12 103 ARG A CA 1
ATOM 809 C C . ARG A 1 103 ? -0.720 5.585 -17.769 1.00 88.12 103 ARG A C 1
ATOM 811 O O . ARG A 1 103 ? -0.589 6.424 -18.652 1.00 88.12 103 ARG A O 1
ATOM 818 N N . CYS A 1 104 ? -1.021 5.886 -16.512 1.00 88.75 104 CYS A N 1
ATOM 819 C CA . CYS A 1 104 ? -1.180 7.253 -16.027 1.00 88.75 104 CYS A CA 1
ATOM 820 C C . CYS A 1 104 ? 0.152 7.862 -15.563 1.00 88.75 104 CYS A C 1
ATOM 822 O O . CYS A 1 104 ? 0.256 9.073 -15.387 1.00 88.75 104 CYS A O 1
ATOM 824 N N . LEU A 1 105 ? 1.183 7.035 -15.363 1.00 84.06 105 LEU A N 1
ATOM 825 C CA . LEU A 1 105 ? 2.510 7.485 -14.958 1.00 84.06 105 LEU A CA 1
ATOM 826 C C . LEU A 1 105 ? 3.372 7.812 -16.189 1.00 84.06 105 LEU A C 1
ATOM 828 O O . LEU A 1 105 ? 3.247 7.139 -17.212 1.00 84.06 105 LEU A O 1
ATOM 832 N N . PRO A 1 106 ? 4.314 8.771 -16.096 1.00 77.50 106 PRO A N 1
ATOM 833 C CA . PRO A 1 106 ? 5.199 9.127 -17.212 1.00 77.50 106 PRO A CA 1
ATOM 834 C C . PRO A 1 106 ? 6.020 7.953 -17.763 1.00 77.50 106 PRO A C 1
ATOM 836 O O . PRO A 1 106 ? 6.349 7.928 -18.943 1.00 77.50 106 PRO A O 1
ATOM 839 N N . ALA A 1 107 ? 6.331 6.969 -16.912 1.00 73.56 107 ALA A N 1
ATOM 840 C CA . ALA A 1 107 ? 7.033 5.748 -17.300 1.00 73.56 107 ALA A CA 1
ATOM 841 C C . ALA A 1 107 ? 6.184 4.800 -18.173 1.00 73.56 107 ALA A C 1
ATOM 843 O O . ALA A 1 107 ? 6.720 3.842 -18.720 1.00 73.56 107 ALA A O 1
ATOM 844 N N . GLY A 1 108 ? 4.874 5.027 -18.292 1.00 73.62 108 GLY A N 1
ATOM 845 C CA . GLY A 1 108 ? 3.974 4.189 -19.076 1.00 73.62 108 GLY A CA 1
ATOM 846 C C . GLY A 1 108 ? 3.917 2.725 -18.616 1.00 73.62 108 GLY A C 1
ATOM 847 O O . GLY A 1 108 ? 4.440 2.330 -17.577 1.00 73.62 108 GLY A O 1
ATOM 848 N N . ALA A 1 109 ? 3.255 1.893 -19.423 1.00 78.12 109 ALA A N 1
ATOM 849 C CA . ALA A 1 109 ? 3.076 0.456 -19.178 1.00 78.12 109 ALA A CA 1
ATOM 850 C C . ALA A 1 109 ? 3.797 -0.421 -20.223 1.00 78.12 109 ALA A C 1
ATOM 852 O O . ALA A 1 109 ? 3.386 -1.554 -20.474 1.00 78.12 109 ALA A O 1
ATOM 853 N N . VAL A 1 110 ? 4.812 0.124 -20.902 1.00 77.56 110 VAL A N 1
ATOM 854 C CA . VAL A 1 110 ? 5.462 -0.531 -22.046 1.00 77.56 110 VAL A CA 1
ATOM 855 C C . VAL A 1 110 ? 6.624 -1.403 -21.552 1.00 77.56 110 VAL A C 1
ATOM 857 O O . VAL A 1 110 ? 7.397 -0.956 -20.703 1.00 77.56 110 VAL A O 1
ATOM 860 N N . PRO A 1 111 ? 6.781 -2.645 -22.051 1.00 73.69 111 PRO A N 1
ATOM 861 C CA . PRO A 1 111 ? 7.952 -3.455 -21.734 1.00 73.69 111 PRO A CA 1
ATOM 862 C C . PRO A 1 111 ? 9.249 -2.756 -22.181 1.00 73.69 111 PRO A C 1
ATOM 864 O O . PRO A 1 111 ? 9.244 -2.034 -23.183 1.00 73.69 111 PRO A O 1
ATOM 867 N N . PRO A 1 112 ? 10.382 -3.009 -21.498 1.00 75.56 112 PRO A N 1
ATOM 868 C CA . PRO A 1 112 ? 11.655 -2.349 -21.795 1.00 75.56 112 PRO A CA 1
ATOM 869 C C . PRO A 1 112 ? 12.178 -2.640 -23.211 1.00 75.56 112 PRO A C 1
ATOM 871 O O . PRO A 1 112 ? 12.969 -1.868 -23.735 1.00 75.56 112 PRO A O 1
ATOM 874 N N . PHE A 1 113 ? 11.726 -3.726 -23.845 1.00 75.81 113 PHE A N 1
ATOM 875 C CA . PHE A 1 113 ? 12.076 -4.100 -25.215 1.00 75.81 113 PHE A CA 1
ATOM 876 C C . PHE A 1 113 ? 10.811 -4.482 -26.007 1.00 75.81 113 PHE A C 1
ATOM 878 O O . PHE A 1 113 ? 9.910 -5.097 -25.428 1.00 75.81 113 PHE A O 1
ATOM 885 N N . PRO A 1 114 ? 10.723 -4.185 -27.321 1.00 77.06 114 PRO A N 1
ATOM 886 C CA . PRO A 1 114 ? 11.727 -3.504 -28.153 1.00 77.06 114 PRO A CA 1
ATOM 887 C C . PRO A 1 114 ? 11.689 -1.978 -28.091 1.00 77.06 114 PRO A C 1
ATOM 889 O O . PRO A 1 114 ? 12.681 -1.346 -28.425 1.00 77.06 114 PRO A O 1
ATOM 892 N N . VAL A 1 115 ? 10.559 -1.390 -27.695 1.00 79.88 115 VAL A N 1
ATOM 893 C CA . VAL A 1 115 ? 10.381 0.069 -27.727 1.00 79.88 115 VAL A CA 1
ATOM 894 C C . VAL A 1 115 ? 10.934 0.724 -26.461 1.00 79.88 115 VAL A C 1
ATOM 896 O O . VAL A 1 115 ? 11.693 1.680 -26.568 1.00 79.88 115 VAL A O 1
ATOM 899 N N . GLY A 1 116 ? 10.598 0.186 -25.282 1.00 77.69 116 GLY A N 1
ATOM 900 C CA . GLY A 1 116 ? 11.055 0.720 -23.999 1.00 77.69 116 GLY A CA 1
ATOM 901 C C . GLY A 1 116 ? 10.641 2.170 -23.737 1.00 77.69 116 GLY A C 1
ATOM 902 O O . GLY A 1 116 ? 9.894 2.782 -24.500 1.00 77.69 116 GLY A O 1
ATOM 903 N N . ASN A 1 117 ? 11.135 2.718 -22.630 1.00 76.69 117 ASN A N 1
ATOM 904 C CA . ASN A 1 117 ? 11.053 4.148 -22.351 1.00 76.69 117 ASN A CA 1
ATOM 905 C C . ASN A 1 117 ? 12.312 4.836 -22.877 1.00 76.69 117 ASN A C 1
ATOM 907 O O . ASN A 1 117 ? 13.410 4.301 -22.719 1.00 76.69 117 ASN A O 1
ATOM 911 N N . GLN A 1 118 ? 12.169 6.033 -23.454 1.00 76.94 118 GLN A N 1
ATOM 912 C CA . GLN A 1 118 ? 13.331 6.863 -23.769 1.00 76.94 118 GLN A CA 1
ATOM 913 C C . GLN A 1 118 ? 14.031 7.265 -22.469 1.00 76.94 118 GLN A C 1
ATOM 915 O O . GLN A 1 118 ? 13.422 7.865 -21.584 1.00 76.94 118 GLN A O 1
ATOM 920 N N . MET A 1 119 ? 15.309 6.923 -22.366 1.00 73.81 119 MET A N 1
ATOM 921 C CA . MET A 1 119 ? 16.194 7.403 -21.313 1.00 73.81 119 MET A CA 1
ATOM 922 C C . MET A 1 119 ? 16.982 8.603 -21.845 1.00 73.81 119 MET A C 1
ATOM 924 O O . MET A 1 119 ? 17.203 8.710 -23.054 1.00 73.81 119 MET A O 1
ATOM 928 N N . ALA A 1 120 ? 17.366 9.523 -20.959 1.00 77.62 120 ALA A N 1
ATOM 929 C CA . ALA A 1 120 ? 18.308 10.577 -21.326 1.00 77.62 120 ALA A CA 1
ATOM 930 C C . ALA A 1 120 ? 19.641 9.947 -21.765 1.00 77.62 120 ALA A C 1
ATOM 932 O O . ALA A 1 120 ? 19.941 8.819 -21.378 1.00 77.62 120 ALA A O 1
ATOM 933 N N . GLU A 1 121 ? 20.430 10.657 -22.574 1.00 78.12 121 GLU A N 1
ATOM 934 C CA . GLU A 1 121 ? 21.792 10.210 -22.871 1.00 78.12 121 GLU A CA 1
ATOM 935 C C . GLU A 1 121 ? 22.570 10.079 -21.556 1.00 7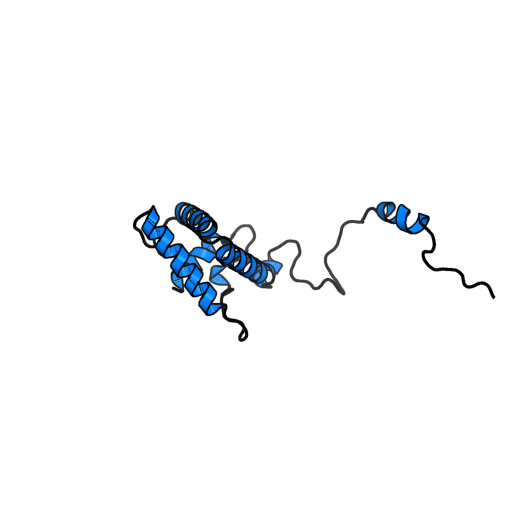8.12 121 GLU A C 1
ATOM 937 O O . GLU A 1 121 ? 22.756 11.059 -20.831 1.00 78.12 121 GLU A O 1
ATOM 942 N N . ASP A 1 122 ? 22.972 8.852 -21.231 1.00 77.44 122 ASP A N 1
ATOM 943 C CA . ASP A 1 122 ? 23.763 8.575 -20.040 1.00 77.44 122 ASP A CA 1
ATOM 944 C C . ASP A 1 122 ? 25.183 9.137 -20.205 1.00 77.44 122 ASP A C 1
ATOM 946 O O . ASP A 1 122 ? 25.762 9.133 -21.296 1.00 77.44 122 ASP A O 1
ATOM 950 N N . ASP A 1 123 ? 25.773 9.599 -19.102 1.00 84.81 123 ASP A N 1
ATOM 951 C CA . ASP A 1 123 ? 27.177 10.002 -19.073 1.00 84.81 123 ASP A CA 1
ATOM 952 C C . ASP A 1 123 ? 28.078 8.762 -19.130 1.00 84.81 123 ASP A C 1
ATOM 954 O O . ASP A 1 123 ? 28.437 8.159 -18.115 1.00 84.81 123 ASP A O 1
ATOM 958 N N . TRP A 1 124 ? 28.460 8.384 -20.347 1.00 83.25 124 TRP A N 1
ATOM 959 C CA . TRP A 1 124 ? 29.332 7.242 -20.614 1.00 83.25 124 TRP A CA 1
ATOM 960 C C . TRP A 1 124 ? 30.725 7.364 -19.982 1.00 83.25 124 TRP A C 1
ATOM 962 O O . TRP A 1 124 ? 31.418 6.349 -19.878 1.00 83.25 124 TRP A O 1
ATOM 972 N N . SER A 1 125 ? 31.128 8.549 -19.497 1.00 87.00 125 SER A N 1
ATOM 973 C CA . SER A 1 125 ? 32.392 8.715 -18.768 1.00 87.00 125 SER A CA 1
ATOM 974 C C . SER A 1 125 ? 32.449 7.871 -17.488 1.00 87.00 125 SER A C 1
ATOM 976 O O . SER A 1 125 ? 33.534 7.484 -17.053 1.00 87.00 125 SER A O 1
ATOM 978 N N . ILE A 1 126 ? 31.296 7.470 -16.934 1.00 87.62 126 ILE A N 1
ATOM 979 C CA . ILE A 1 126 ? 31.222 6.556 -15.784 1.00 87.62 126 ILE A CA 1
ATOM 980 C C . ILE A 1 126 ? 31.808 5.166 -16.076 1.00 87.62 126 ILE A C 1
ATOM 982 O O . ILE A 1 126 ? 32.224 4.464 -15.154 1.00 87.62 126 ILE A O 1
ATOM 986 N N . LEU A 1 127 ? 31.848 4.750 -17.347 1.00 88.50 127 LEU A N 1
ATOM 987 C CA . LEU A 1 127 ? 32.406 3.458 -17.748 1.00 88.50 127 LEU A CA 1
ATOM 988 C C . LEU A 1 127 ? 33.910 3.518 -18.009 1.00 88.50 127 LEU A C 1
ATOM 990 O O . LEU A 1 127 ? 34.541 2.466 -18.116 1.00 88.50 127 LEU A O 1
ATOM 994 N N . GLU A 1 128 ? 34.506 4.708 -18.063 1.00 91.75 128 GLU A N 1
ATOM 995 C CA . GLU A 1 128 ? 35.936 4.885 -18.317 1.00 91.75 128 GLU A CA 1
ATOM 996 C C . GLU A 1 128 ? 36.819 4.055 -17.360 1.00 91.75 128 GLU A C 1
ATOM 998 O O . GLU A 1 128 ? 37.706 3.346 -17.839 1.00 91.75 128 GLU A O 1
ATOM 1003 N N . PRO A 1 129 ? 36.547 3.980 -16.037 1.00 92.25 129 PRO A N 1
ATOM 1004 C CA . PRO A 1 129 ? 37.315 3.118 -15.137 1.00 92.25 129 PRO A CA 1
ATOM 1005 C C . PRO A 1 129 ? 37.191 1.622 -15.461 1.00 92.25 129 PRO A C 1
ATOM 1007 O O . PRO A 1 129 ? 38.112 0.855 -15.183 1.00 92.25 129 PRO A O 1
ATOM 1010 N N . VAL A 1 130 ? 36.065 1.184 -16.036 1.00 87.12 130 VAL A N 1
ATOM 1011 C CA . VAL A 1 130 ? 35.850 -0.217 -16.437 1.00 87.12 130 VAL A CA 1
ATOM 1012 C C . VAL A 1 130 ? 36.705 -0.553 -17.653 1.00 87.12 130 VAL A C 1
ATOM 1014 O O . VAL A 1 130 ? 37.345 -1.604 -17.666 1.00 87.12 130 VAL A O 1
ATOM 1017 N N . TYR A 1 131 ? 36.766 0.348 -18.636 1.00 84.25 131 TYR A N 1
ATOM 1018 C CA . TYR A 1 131 ? 37.639 0.195 -19.800 1.00 84.25 131 TYR A CA 1
ATOM 1019 C C . TYR A 1 131 ? 39.119 0.238 -19.404 1.00 84.25 131 TYR A C 1
ATOM 1021 O O . TYR A 1 131 ? 39.896 -0.629 -19.806 1.00 84.25 131 TYR A O 1
ATOM 1029 N N . GLN A 1 132 ? 39.504 1.199 -18.561 1.00 92.06 132 GLN A N 1
ATOM 1030 C CA . GLN A 1 132 ? 40.893 1.394 -18.136 1.00 92.06 132 GLN A CA 1
ATOM 1031 C C . GLN A 1 132 ? 41.417 0.297 -17.206 1.00 92.06 132 GLN A C 1
ATOM 1033 O O . GLN A 1 132 ? 42.624 0.070 -17.145 1.00 92.06 132 GLN A O 1
ATOM 1038 N N . ARG A 1 133 ? 40.533 -0.410 -16.490 1.00 91.94 133 ARG A N 1
ATOM 1039 C CA . ARG A 1 133 ? 40.917 -1.512 -15.596 1.00 91.94 133 ARG A CA 1
ATOM 1040 C C . ARG A 1 133 ? 41.659 -2.642 -16.322 1.00 91.94 133 ARG A C 1
ATOM 1042 O O . ARG A 1 133 ? 42.434 -3.351 -15.682 1.00 91.94 133 ARG A O 1
ATOM 1049 N N . GLY A 1 134 ? 41.431 -2.815 -17.623 1.00 85.69 134 GLY A N 1
ATOM 1050 C CA . GLY A 1 134 ? 42.053 -3.876 -18.409 1.00 85.69 134 GLY A CA 1
ATOM 1051 C C . GLY A 1 134 ? 41.464 -5.274 -18.150 1.00 85.69 134 GLY A C 1
ATOM 1052 O O . GLY A 1 134 ? 40.521 -5.441 -17.366 1.00 85.69 134 GLY A O 1
ATOM 1053 N N . PRO A 1 135 ? 41.979 -6.300 -18.849 1.00 85.06 135 PRO A N 1
ATOM 1054 C CA . PRO A 1 135 ? 41.443 -7.654 -18.794 1.00 85.06 135 PRO A CA 1
ATOM 1055 C C . PRO A 1 135 ? 41.578 -8.276 -17.398 1.00 85.06 135 PRO A C 1
ATOM 1057 O O . PRO A 1 135 ? 42.618 -8.208 -16.751 1.00 85.06 135 PRO A O 1
ATOM 1060 N N . VAL A 1 136 ? 40.503 -8.918 -16.935 1.00 85.56 136 VAL A N 1
ATOM 1061 C CA . VAL A 1 136 ? 40.449 -9.618 -15.633 1.00 85.56 136 VAL A CA 1
ATOM 1062 C C . VAL A 1 136 ? 40.823 -11.098 -15.772 1.00 85.56 136 VAL A C 1
ATOM 1064 O O . VAL A 1 136 ? 41.040 -11.797 -14.783 1.00 85.56 136 VAL A O 1
ATOM 1067 N N . TYR A 1 137 ? 40.874 -11.600 -17.004 1.00 85.06 137 TYR A N 1
ATOM 1068 C CA . TYR A 1 137 ? 41.238 -12.980 -17.282 1.00 85.06 137 TYR A CA 1
ATOM 1069 C C . TYR A 1 137 ? 42.758 -13.169 -17.208 1.00 85.06 137 TYR A C 1
ATOM 1071 O O . TYR A 1 137 ? 43.528 -12.253 -17.487 1.00 85.06 137 TYR A O 1
ATOM 1079 N N . ARG A 1 138 ? 43.198 -14.379 -16.843 1.00 83.31 138 ARG A N 1
ATOM 1080 C CA . ARG A 1 138 ? 44.606 -14.768 -16.984 1.00 83.31 138 ARG A CA 1
ATOM 1081 C C . ARG A 1 138 ? 44.883 -15.112 -18.435 1.00 83.31 138 ARG A C 1
ATOM 1083 O O . ARG A 1 138 ? 44.172 -15.928 -19.017 1.00 83.31 138 ARG A O 1
ATOM 1090 N N . GLU A 1 139 ? 45.933 -14.523 -18.984 1.00 83.25 139 GLU A N 1
ATOM 1091 C CA . GLU A 1 139 ? 46.488 -14.985 -20.248 1.00 83.25 139 GLU A CA 1
ATOM 1092 C C . GLU A 1 139 ? 47.067 -16.387 -20.058 1.00 83.25 139 GLU A C 1
ATOM 1094 O O . GLU A 1 139 ? 47.778 -16.665 -19.089 1.00 83.25 139 GLU A O 1
ATOM 1099 N N . VAL A 1 140 ? 46.712 -17.285 -20.971 1.00 82.44 140 VAL A N 1
ATOM 1100 C CA . VAL A 1 140 ? 47.303 -18.616 -21.045 1.00 82.44 140 VAL A CA 1
ATOM 1101 C C . VAL A 1 140 ? 48.412 -18.527 -22.084 1.00 82.44 140 VAL A C 1
ATOM 1103 O O . VAL A 1 140 ? 48.134 -18.464 -23.280 1.00 82.44 140 VAL A O 1
ATOM 1106 N N . THR A 1 141 ? 49.660 -18.450 -21.630 1.00 73.88 141 THR A N 1
ATOM 1107 C CA . THR A 1 141 ? 50.828 -18.519 -22.516 1.00 73.88 141 THR A CA 1
ATOM 1108 C C . THR A 1 141 ? 51.012 -19.969 -22.996 1.00 73.88 141 THR A C 1
ATOM 1110 O O . THR A 1 141 ? 50.865 -20.870 -22.164 1.00 73.88 141 THR A O 1
ATOM 1113 N N . PRO A 1 142 ? 51.285 -20.214 -24.294 1.00 71.44 142 PRO A N 1
ATOM 1114 C CA . PRO A 1 142 ? 51.569 -21.553 -24.817 1.00 71.44 142 PRO A CA 1
ATOM 1115 C C . PRO A 1 142 ? 52.868 -22.161 -24.274 1.00 71.44 142 PRO A C 1
ATOM 1117 O O . PRO A 1 142 ? 53.793 -21.389 -23.926 1.00 71.44 142 PRO A O 1
#